Protein AF-A0A4S2HD80-F1 (afdb_monomer_lite)

Secondary structure (DSSP, 8-state):
-----PPEEEEE-TTT--EEEEEPPHHHHTT-TT-EEEE-TTT--EEEEEEETTTTEEEEEE--------------

pLDDT: mean 77.06, std 15.33, range [39.91, 91.75]

Sequence (76 aa):
MAEDKRKRYEIVCPYCGKVQYACKSMLHEMGYNEAGHGTCIECKGFMKLIYNPESDTMTAEEWETVKPDRKGGLFG

Structure (mmCIF, N/CA/C/O backbone):
data_AF-A0A4S2HD80-F1
#
_entry.id   AF-A0A4S2HD80-F1
#
loop_
_atom_site.group_PDB
_atom_site.id
_atom_site.type_symbol
_atom_site.label_atom_id
_atom_site.label_alt_id
_atom_site.label_comp_id
_atom_site.label_asym_id
_atom_site.label_entity_id
_atom_site.label_seq_id
_atom_site.pdbx_PDB_ins_code
_atom_site.Cartn_x
_atom_site.Cartn_y
_atom_site.Cartn_z
_atom_site.occupancy
_atom_site.B_iso_or_equiv
_atom_site.auth_seq_id
_atom_site.auth_comp_id
_atom_site.auth_asym_id
_atom_site.auth_atom_id
_atom_site.pdbx_PDB_model_num
ATOM 1 N N . MET A 1 1 ? -15.413 -0.160 -19.044 1.00 45.34 1 MET A N 1
ATOM 2 C CA . MET A 1 1 ? -14.899 0.109 -17.686 1.00 45.34 1 MET A CA 1
ATOM 3 C C . MET A 1 1 ? -13.557 -0.590 -17.621 1.00 45.34 1 MET A C 1
ATOM 5 O O . MET A 1 1 ? -13.532 -1.790 -17.847 1.00 45.34 1 MET A O 1
ATOM 9 N N . ALA A 1 2 ? -12.448 0.144 -17.540 1.00 50.34 2 ALA A N 1
ATOM 10 C CA . ALA A 1 2 ? -11.128 -0.481 -17.569 1.00 50.34 2 ALA A CA 1
ATOM 11 C C . ALA A 1 2 ? -10.898 -1.151 -16.212 1.00 50.34 2 ALA A C 1
ATOM 13 O O . ALA A 1 2 ? -10.741 -0.460 -15.215 1.00 50.34 2 ALA A O 1
ATOM 14 N N . GLU A 1 3 ? -10.962 -2.480 -16.162 1.00 55.50 3 GLU A N 1
ATOM 15 C CA . GLU A 1 3 ? -10.583 -3.231 -14.969 1.00 55.50 3 GLU A CA 1
ATOM 16 C C . GLU A 1 3 ? -9.115 -2.932 -14.657 1.00 55.50 3 GLU A C 1
ATOM 18 O O . GLU A 1 3 ? -8.226 -3.210 -15.467 1.00 55.50 3 GLU A O 1
ATOM 23 N N . ASP A 1 4 ? -8.852 -2.335 -13.496 1.00 58.62 4 ASP A N 1
ATOM 24 C CA . ASP A 1 4 ? -7.502 -2.047 -13.035 1.00 58.62 4 ASP A CA 1
ATOM 25 C C . ASP A 1 4 ? -6.787 -3.369 -12.712 1.00 58.62 4 ASP A C 1
ATOM 27 O O . ASP A 1 4 ? -6.750 -3.816 -11.567 1.00 58.62 4 ASP A O 1
ATOM 31 N N . LYS A 1 5 ? -6.179 -4.010 -13.717 1.00 63.56 5 LYS A N 1
ATOM 32 C CA . LYS A 1 5 ? -5.402 -5.262 -13.573 1.00 63.56 5 LYS A CA 1
ATOM 33 C C . LYS A 1 5 ? -4.085 -5.087 -12.799 1.00 63.56 5 LYS A C 1
ATOM 35 O O . LYS A 1 5 ? -3.204 -5.943 -12.861 1.00 63.56 5 LYS A O 1
ATOM 40 N N . ARG A 1 6 ? -3.899 -3.958 -12.111 1.00 70.19 6 ARG A N 1
ATOM 41 C CA . ARG A 1 6 ? -2.666 -3.655 -11.384 1.00 70.19 6 ARG A CA 1
ATOM 42 C C . ARG A 1 6 ? -2.582 -4.534 -10.145 1.00 70.19 6 ARG A C 1
ATOM 44 O O . ARG A 1 6 ? -3.526 -4.598 -9.359 1.00 70.19 6 ARG A O 1
ATOM 51 N N . LYS A 1 7 ? -1.439 -5.205 -9.978 1.00 78.00 7 LYS A N 1
ATOM 52 C CA . LYS A 1 7 ? -1.172 -6.049 -8.813 1.00 78.00 7 LYS A CA 1
ATOM 53 C C . LYS A 1 7 ? -1.242 -5.187 -7.553 1.00 78.00 7 LYS A C 1
ATOM 55 O O . LYS A 1 7 ? -0.545 -4.175 -7.444 1.00 78.00 7 LYS A O 1
ATOM 60 N N . ARG A 1 8 ? -2.140 -5.573 -6.650 1.00 84.69 8 ARG A N 1
ATOM 61 C CA . ARG A 1 8 ? -2.337 -4.934 -5.353 1.00 84.69 8 ARG A CA 1
ATOM 62 C C . ARG A 1 8 ? -1.498 -5.683 -4.332 1.00 84.69 8 ARG A C 1
ATOM 64 O O . ARG A 1 8 ? -1.609 -6.899 -4.225 1.00 84.69 8 ARG A O 1
ATOM 71 N N . TYR A 1 9 ? -0.671 -4.947 -3.616 1.00 87.75 9 TYR A N 1
ATOM 72 C CA . TYR A 1 9 ? 0.169 -5.453 -2.550 1.00 87.75 9 TYR A CA 1
ATOM 73 C C . TYR A 1 9 ? -0.482 -5.115 -1.219 1.00 87.75 9 TYR A C 1
ATOM 75 O O . TYR A 1 9 ? -0.923 -3.983 -1.007 1.00 87.75 9 TYR A O 1
ATOM 83 N N . GLU A 1 10 ? -0.581 -6.110 -0.351 1.00 90.56 10 GLU A N 1
ATOM 84 C CA . GLU A 1 10 ? -1.053 -5.918 1.011 1.00 90.56 10 GLU A CA 1
ATOM 85 C C . GLU A 1 10 ? 0.030 -5.209 1.824 1.00 90.56 10 GLU A C 1
ATOM 87 O O . GLU A 1 10 ? 1.182 -5.630 1.825 1.00 90.56 10 GLU A O 1
ATOM 92 N N . ILE A 1 11 ? -0.343 -4.123 2.492 1.00 90.81 11 ILE A N 1
ATOM 93 C CA . ILE A 1 11 ? 0.514 -3.362 3.395 1.00 90.81 11 ILE A CA 1
ATOM 94 C C . ILE A 1 11 ? -0.232 -3.168 4.714 1.00 90.81 11 ILE A C 1
ATOM 96 O O . ILE A 1 11 ? -1.457 -3.028 4.743 1.00 90.81 11 ILE A O 1
ATOM 100 N N . VAL A 1 12 ? 0.505 -3.104 5.815 1.00 91.75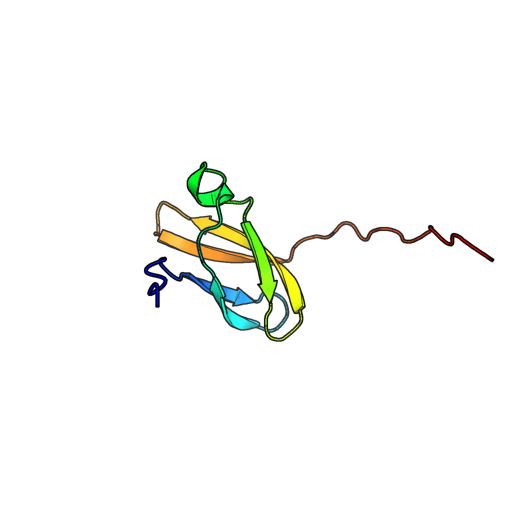 12 VAL A N 1
ATOM 101 C CA . VAL A 1 12 ? -0.061 -2.771 7.124 1.00 91.75 12 VAL A CA 1
ATOM 102 C C . VAL A 1 12 ? 0.309 -1.338 7.450 1.00 91.75 12 VAL A C 1
ATOM 104 O O . VAL A 1 12 ? 1.482 -0.984 7.417 1.00 91.75 12 VAL A O 1
ATOM 107 N N . CYS A 1 13 ? -0.684 -0.502 7.745 1.00 90.25 13 CYS A N 1
ATOM 108 C CA . CYS A 1 13 ? -0.431 0.877 8.129 1.00 90.25 13 CYS A CA 1
ATOM 109 C C . CYS A 1 13 ? 0.372 0.918 9.443 1.00 90.25 13 CYS A C 1
ATOM 111 O O . CYS A 1 13 ? -0.126 0.415 10.455 1.00 90.25 13 CYS A O 1
ATOM 113 N N . PRO A 1 14 ? 1.551 1.566 9.474 1.00 87.62 14 PRO A N 1
ATOM 114 C CA . PRO A 1 14 ? 2.385 1.636 10.675 1.00 87.62 14 PRO A CA 1
ATOM 115 C C . PRO A 1 14 ? 1.745 2.473 11.796 1.00 87.62 14 PRO A C 1
ATOM 117 O O . PRO A 1 14 ? 2.074 2.293 12.962 1.00 87.62 14 PRO A O 1
ATOM 120 N N . TYR A 1 15 ? 0.788 3.349 11.469 1.00 87.50 15 TYR A N 1
ATOM 121 C CA . TYR A 1 15 ? 0.135 4.231 12.442 1.00 87.50 15 TYR A CA 1
ATOM 122 C C . TYR A 1 15 ? -1.052 3.589 13.161 1.00 87.50 15 TYR A C 1
ATOM 124 O O . TYR A 1 15 ? -1.227 3.771 14.361 1.00 87.50 15 TYR A O 1
ATOM 132 N N . CYS A 1 16 ? -1.925 2.899 12.421 1.00 89.88 16 CYS A N 1
ATOM 133 C CA . CYS A 1 16 ? -3.173 2.354 12.967 1.00 89.88 16 CYS A CA 1
ATOM 134 C C . CYS A 1 16 ? -3.239 0.823 12.952 1.00 89.88 16 CYS A C 1
ATOM 136 O O . CYS A 1 16 ? -4.228 0.261 13.414 1.00 89.88 16 CYS A O 1
ATOM 138 N N . GLY A 1 17 ? -2.230 0.145 12.393 1.00 88.69 17 GLY A N 1
ATOM 139 C CA . GLY A 1 17 ? -2.184 -1.315 12.292 1.00 88.69 17 GLY A CA 1
ATOM 140 C C . GLY A 1 17 ? -3.222 -1.913 11.339 1.00 88.69 17 GLY A C 1
ATOM 141 O O . GLY A 1 17 ? -3.413 -3.126 11.317 1.00 88.69 17 GLY A O 1
ATOM 142 N N . LYS A 1 18 ? -3.929 -1.085 10.559 1.00 90.81 18 LYS A N 1
ATOM 143 C CA . LYS A 1 18 ? -4.933 -1.556 9.601 1.00 90.81 18 LYS A CA 1
ATOM 144 C C . LYS A 1 18 ? -4.267 -2.069 8.333 1.00 90.81 18 LYS A C 1
ATOM 146 O O . LYS A 1 18 ? -3.401 -1.406 7.762 1.00 90.81 18 LYS A O 1
ATOM 151 N N . VAL A 1 19 ? -4.723 -3.232 7.884 1.00 90.88 19 VAL A N 1
ATOM 152 C CA . VAL A 1 19 ? -4.341 -3.817 6.600 1.00 90.88 19 VAL A CA 1
ATOM 153 C C . VAL A 1 19 ? -5.015 -3.035 5.477 1.00 90.88 19 VAL A C 1
ATOM 155 O O . VAL A 1 19 ? -6.215 -2.761 5.526 1.00 90.88 19 VAL A O 1
ATOM 158 N N . GLN A 1 20 ? -4.245 -2.666 4.463 1.00 89.69 20 GLN A N 1
ATOM 159 C CA . GLN A 1 20 ? -4.728 -1.973 3.280 1.00 89.69 20 GLN A CA 1
ATOM 160 C C . GLN A 1 20 ? -3.955 -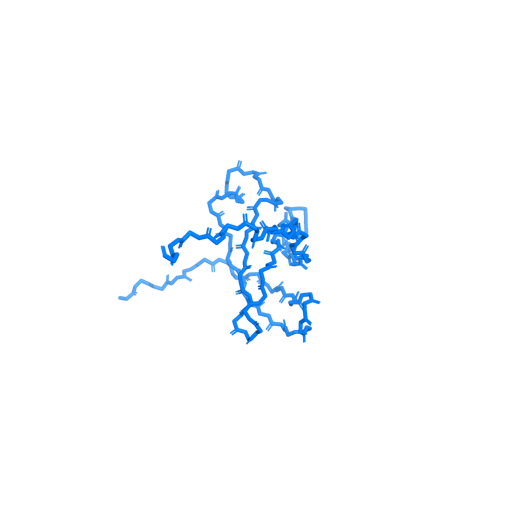2.428 2.044 1.00 89.69 20 GLN A C 1
ATOM 162 O O . GLN A 1 20 ? -2.910 -3.061 2.140 1.00 89.69 20 GLN A O 1
ATOM 167 N N . TYR A 1 21 ? -4.465 -2.094 0.863 1.00 87.88 21 TYR A N 1
ATOM 168 C CA . TYR A 1 21 ? -3.866 -2.516 -0.397 1.00 87.88 21 TYR A CA 1
ATOM 169 C C . TYR A 1 21 ? -3.287 -1.317 -1.141 1.00 87.88 21 TYR A C 1
ATOM 171 O O . TYR A 1 21 ? -3.985 -0.327 -1.367 1.00 87.88 21 TYR A O 1
ATOM 179 N N . ALA A 1 22 ? -2.023 -1.415 -1.545 1.00 84.81 22 ALA A N 1
ATOM 180 C CA . ALA A 1 22 ? -1.334 -0.419 -2.354 1.00 84.81 22 ALA A CA 1
ATOM 181 C C . ALA A 1 22 ? -0.949 -0.987 -3.724 1.00 84.81 22 ALA A C 1
ATOM 183 O O . ALA A 1 22 ? -0.727 -2.183 -3.893 1.00 84.81 22 ALA A O 1
ATOM 184 N N . CYS A 1 23 ? -0.889 -0.120 -4.730 1.00 84.88 23 CYS A N 1
ATOM 185 C CA . CYS A 1 23 ? -0.381 -0.476 -6.053 1.00 84.88 23 CYS A CA 1
ATOM 186 C C . CYS A 1 23 ? 1.068 -0.006 -6.195 1.00 84.88 23 CYS A C 1
ATOM 188 O O . CYS A 1 23 ? 1.501 0.918 -5.507 1.00 84.88 23 CYS A O 1
ATOM 190 N N . LYS A 1 24 ? 1.804 -0.599 -7.140 1.00 80.62 24 LYS A N 1
ATOM 191 C CA . LYS A 1 24 ? 3.090 -0.040 -7.564 1.00 80.62 24 LYS A CA 1
ATOM 192 C C . LYS A 1 24 ? 2.888 1.374 -8.114 1.00 80.62 24 LYS A C 1
ATOM 194 O O . LYS A 1 24 ? 2.040 1.590 -8.979 1.00 80.62 24 LYS A O 1
ATOM 199 N N . SER A 1 25 ? 3.665 2.316 -7.596 1.00 74.81 25 SER A N 1
ATOM 200 C CA . SER A 1 25 ? 3.791 3.662 -8.151 1.00 74.81 25 SER A CA 1
ATOM 201 C C . SER A 1 25 ? 4.764 3.647 -9.329 1.00 74.81 25 SER A C 1
ATOM 203 O O . SER A 1 25 ? 5.604 2.753 -9.416 1.00 74.81 25 SER A O 1
ATOM 205 N N . MET A 1 26 ? 4.728 4.684 -10.172 1.00 76.25 26 MET A N 1
ATOM 206 C CA . MET A 1 26 ? 5.703 4.863 -11.263 1.00 76.25 26 MET A CA 1
ATOM 207 C C . MET A 1 26 ? 7.159 4.775 -10.775 1.00 76.25 26 MET A C 1
ATOM 209 O O . MET A 1 26 ? 8.018 4.261 -11.477 1.00 76.25 26 MET A O 1
ATOM 213 N N . LEU A 1 27 ? 7.429 5.219 -9.543 1.00 77.00 27 LEU A N 1
ATOM 214 C CA . LEU A 1 27 ? 8.748 5.141 -8.906 1.00 77.00 27 LEU A CA 1
ATOM 215 C C . LEU A 1 27 ? 9.219 3.691 -8.707 1.00 77.00 27 LEU A C 1
ATOM 217 O O . LEU A 1 27 ? 10.375 3.388 -8.990 1.00 77.00 27 LEU A O 1
ATOM 221 N N . HIS A 1 28 ? 8.319 2.780 -8.322 1.00 78.00 28 HIS A N 1
ATOM 222 C CA . HIS A 1 28 ? 8.634 1.352 -8.226 1.00 78.00 28 HIS A CA 1
ATOM 223 C C . HIS A 1 28 ? 8.919 0.749 -9.610 1.00 78.00 28 HIS A C 1
ATOM 225 O O . HIS A 1 28 ? 9.788 -0.106 -9.737 1.00 78.00 28 HIS A O 1
ATOM 231 N N . GLU A 1 29 ? 8.223 1.206 -10.658 1.00 76.19 29 GLU A N 1
ATOM 232 C CA . GLU A 1 29 ? 8.477 0.765 -12.039 1.00 76.19 29 GLU A CA 1
ATOM 233 C C . GLU A 1 29 ? 9.817 1.287 -12.585 1.00 76.19 29 GLU A C 1
ATOM 235 O O . GLU A 1 29 ? 10.454 0.615 -13.391 1.00 76.19 29 GLU A O 1
ATOM 240 N N . MET A 1 30 ? 10.285 2.442 -12.103 1.00 77.75 30 MET A N 1
ATOM 241 C CA . MET A 1 30 ? 11.598 3.016 -12.430 1.00 77.75 30 MET A CA 1
ATOM 242 C C . MET A 1 30 ? 12.757 2.414 -11.611 1.00 77.75 30 MET A C 1
ATOM 244 O O . MET A 1 30 ? 13.893 2.859 -11.753 1.00 77.75 30 MET A O 1
ATOM 248 N N . GLY A 1 31 ? 12.491 1.422 -10.753 1.00 77.81 31 GLY A N 1
ATOM 249 C CA . GLY A 1 31 ? 13.498 0.764 -9.910 1.00 77.81 31 GLY A CA 1
ATOM 250 C C . GLY A 1 31 ? 13.724 1.419 -8.544 1.00 77.81 31 GLY A C 1
ATOM 251 O O . GLY A 1 31 ? 14.516 0.916 -7.749 1.00 77.81 31 GLY A O 1
ATOM 252 N N . TYR A 1 32 ? 13.005 2.497 -8.221 1.00 80.31 32 TYR A N 1
ATOM 253 C CA . TYR A 1 32 ? 13.043 3.125 -6.900 1.00 80.31 32 TYR A CA 1
ATOM 254 C C . TYR A 1 32 ? 12.052 2.454 -5.953 1.00 80.31 32 TYR A C 1
ATOM 256 O O . TYR A 1 32 ? 10.986 2.984 -5.639 1.00 80.31 32 TYR A O 1
ATOM 264 N N . ASN A 1 33 ? 12.448 1.276 -5.487 1.00 83.19 33 ASN A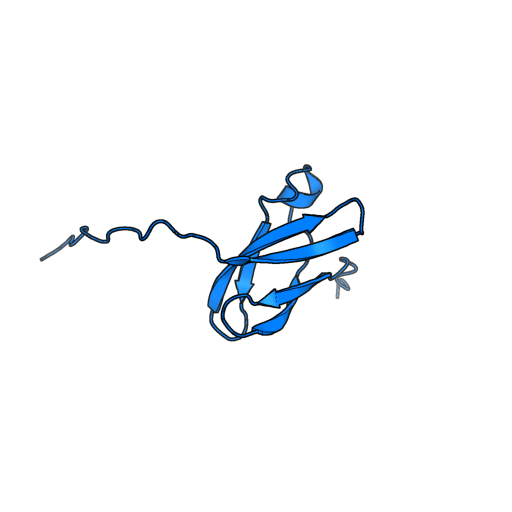 N 1
ATOM 265 C CA . ASN A 1 33 ? 11.711 0.419 -4.563 1.00 83.19 33 ASN A CA 1
ATOM 266 C C . ASN A 1 33 ? 11.279 1.112 -3.264 1.00 83.19 33 ASN A C 1
ATOM 268 O O . ASN A 1 33 ? 10.222 0.803 -2.733 1.00 83.19 33 ASN A O 1
ATOM 272 N N . GLU A 1 34 ? 12.065 2.063 -2.770 1.00 80.44 34 GLU A N 1
ATOM 273 C CA . GLU A 1 34 ? 11.814 2.750 -1.500 1.00 80.44 34 GLU A CA 1
ATOM 274 C C . GLU A 1 34 ? 11.163 4.129 -1.664 1.00 80.44 34 GLU A C 1
ATOM 276 O O . GLU A 1 34 ? 10.842 4.783 -0.678 1.00 80.44 34 GLU A O 1
ATOM 281 N N . ALA A 1 35 ? 10.988 4.616 -2.892 1.00 78.44 35 ALA A N 1
ATOM 282 C CA . ALA A 1 35 ? 10.427 5.946 -3.134 1.00 78.44 35 ALA A CA 1
ATOM 283 C C . ALA A 1 35 ? 8.894 5.923 -3.238 1.00 78.44 35 ALA A C 1
ATOM 285 O O . ALA A 1 35 ? 8.281 6.856 -3.753 1.00 78.44 35 ALA A O 1
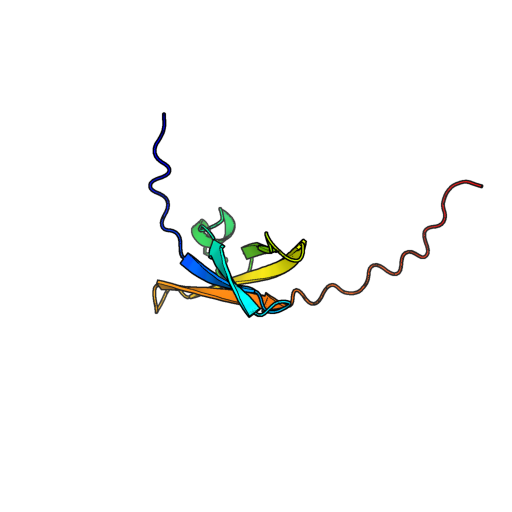ATOM 286 N N . GLY A 1 36 ? 8.244 4.847 -2.801 1.00 81.44 36 GLY A N 1
ATOM 287 C CA . GLY A 1 36 ? 6.799 4.794 -2.743 1.00 81.44 36 GLY A CA 1
ATOM 288 C C . GLY A 1 36 ? 6.264 5.697 -1.633 1.00 81.44 36 GLY A C 1
ATOM 289 O O . GLY A 1 36 ? 6.783 5.728 -0.520 1.00 81.44 36 GLY A O 1
ATOM 290 N N . HIS A 1 37 ? 5.182 6.411 -1.922 1.00 85.56 37 HIS A N 1
ATOM 291 C CA . HIS A 1 37 ? 4.464 7.220 -0.941 1.00 85.56 37 HIS A CA 1
ATOM 292 C C . HIS A 1 37 ? 3.020 6.740 -0.909 1.00 85.56 37 HIS A C 1
ATOM 294 O O . HIS A 1 37 ? 2.409 6.528 -1.960 1.00 85.56 37 HIS A O 1
ATOM 300 N N . GLY A 1 38 ? 2.475 6.574 0.288 1.00 83.69 38 GLY A N 1
ATOM 301 C CA . GLY A 1 38 ? 1.100 6.163 0.503 1.00 83.69 38 GLY A CA 1
ATOM 302 C C . GLY A 1 38 ? 0.446 7.002 1.585 1.00 83.69 38 GLY A C 1
ATOM 303 O O . GLY A 1 38 ? 1.100 7.501 2.497 1.00 83.69 38 GLY A O 1
ATOM 304 N N . THR A 1 39 ? -0.871 7.130 1.508 1.00 87.00 39 THR A N 1
ATOM 305 C CA . THR A 1 39 ? -1.672 7.686 2.598 1.00 87.00 39 THR A CA 1
ATOM 306 C C . THR A 1 39 ? -2.613 6.603 3.095 1.00 87.00 39 THR A C 1
ATOM 308 O O . THR A 1 39 ? -3.243 5.898 2.303 1.00 87.00 39 THR A O 1
ATOM 311 N N . CYS A 1 40 ? -2.688 6.426 4.411 1.00 88.31 40 CYS A N 1
ATOM 312 C CA . CYS A 1 40 ? -3.624 5.483 4.999 1.00 88.31 40 CYS A CA 1
ATOM 313 C C . CYS A 1 40 ? -5.064 5.943 4.757 1.00 88.31 40 CYS A C 1
ATOM 315 O O . CYS A 1 40 ? -5.402 7.099 5.001 1.00 88.31 40 CYS A O 1
ATOM 317 N N . ILE A 1 41 ? -5.924 5.034 4.302 1.00 86.44 41 ILE A N 1
ATOM 318 C CA . ILE A 1 41 ? -7.331 5.347 4.014 1.00 86.44 41 ILE A CA 1
ATOM 319 C C . ILE A 1 41 ? -8.110 5.603 5.317 1.00 86.44 41 ILE A C 1
ATOM 321 O O . ILE A 1 41 ? -9.008 6.440 5.339 1.00 86.44 41 ILE A O 1
ATOM 325 N N . GLU A 1 42 ? -7.730 4.928 6.406 1.00 88.06 42 GLU A N 1
ATOM 326 C CA . GLU A 1 42 ? -8.396 5.030 7.711 1.00 88.06 42 GLU A CA 1
ATOM 327 C C . GLU A 1 42 ? -7.908 6.248 8.507 1.00 88.06 42 GLU A C 1
ATOM 329 O O . GLU A 1 42 ? -8.685 7.146 8.821 1.00 88.06 42 GLU A O 1
ATOM 334 N N . CYS A 1 43 ? -6.609 6.311 8.829 1.00 87.81 43 CYS A N 1
ATOM 335 C CA . CYS A 1 43 ? -6.072 7.353 9.713 1.00 87.81 43 CYS A CA 1
ATOM 336 C C . CYS A 1 43 ? -5.513 8.577 8.977 1.00 87.81 43 CYS A C 1
ATOM 338 O O . CYS A 1 43 ? -5.127 9.546 9.625 1.00 87.81 43 CYS A O 1
ATOM 340 N N . LYS A 1 44 ? -5.438 8.542 7.638 1.00 85.56 44 LYS A N 1
ATOM 341 C CA . LYS A 1 44 ? -4.806 9.585 6.807 1.00 85.56 44 LYS A CA 1
ATOM 342 C C . LYS A 1 44 ? -3.325 9.843 7.122 1.00 85.56 44 LYS A C 1
ATOM 344 O O . LYS A 1 44 ? -2.784 10.866 6.712 1.00 85.56 44 LYS A O 1
ATOM 349 N N . GLY A 1 45 ? -2.663 8.908 7.808 1.00 85.06 45 GLY A N 1
ATOM 350 C CA . GLY A 1 45 ? -1.222 8.940 8.050 1.00 85.06 45 GLY A CA 1
AT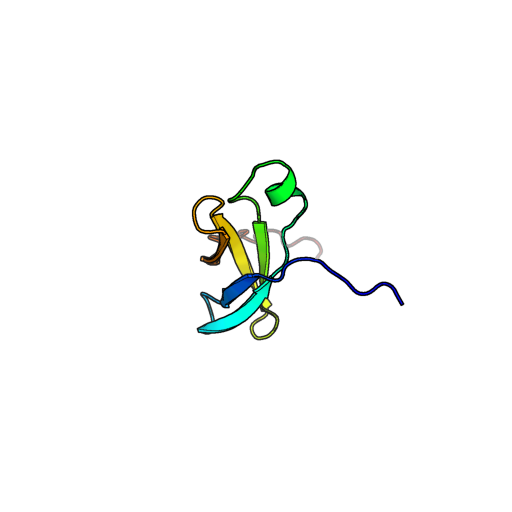OM 351 C C . GLY A 1 45 ? -0.436 8.818 6.745 1.00 85.06 45 GLY A C 1
ATOM 352 O O . GLY A 1 45 ? -0.799 8.026 5.871 1.00 85.06 45 GLY A O 1
ATOM 353 N N . PHE A 1 46 ? 0.616 9.621 6.608 1.00 86.94 46 PHE A N 1
ATOM 354 C CA . PHE A 1 46 ? 1.536 9.575 5.474 1.00 86.94 46 PHE A CA 1
ATOM 355 C C . PHE A 1 46 ? 2.589 8.504 5.722 1.00 86.94 46 PHE A C 1
ATOM 357 O O . PHE A 1 46 ? 3.295 8.573 6.712 1.00 86.94 46 PHE A O 1
ATOM 364 N N . MET A 1 47 ? 2.713 7.525 4.840 1.00 88.31 47 MET A N 1
ATOM 365 C CA . MET A 1 47 ? 3.643 6.409 5.010 1.00 88.31 47 MET A CA 1
ATOM 366 C C . MET A 1 47 ? 4.509 6.223 3.774 1.00 88.31 47 MET A C 1
ATOM 368 O O . MET A 1 47 ? 4.094 6.502 2.644 1.00 88.31 47 MET A O 1
ATOM 372 N N . LYS A 1 48 ? 5.719 5.731 4.007 1.00 89.31 48 LYS A N 1
ATOM 373 C CA . LYS A 1 48 ? 6.644 5.299 2.969 1.00 89.31 48 LYS A CA 1
ATOM 374 C C . LYS A 1 48 ? 6.256 3.897 2.538 1.00 89.31 48 LYS A C 1
ATOM 376 O O . LYS A 1 48 ? 6.076 3.031 3.382 1.00 89.31 48 LYS A O 1
ATOM 381 N N . LEU A 1 49 ? 6.108 3.671 1.242 1.00 88.75 49 LEU A N 1
ATOM 382 C CA . LEU A 1 49 ? 5.893 2.341 0.685 1.00 88.75 49 LEU A CA 1
ATOM 383 C C . LEU A 1 49 ? 7.225 1.827 0.154 1.00 88.75 49 LEU A C 1
ATOM 385 O O . LEU A 1 49 ? 7.860 2.487 -0.666 1.00 88.75 49 LEU A O 1
ATOM 389 N N . ILE A 1 50 ? 7.622 0.655 0.632 1.00 88.88 50 ILE A N 1
ATOM 390 C CA . ILE A 1 50 ? 8.860 -0.011 0.252 1.00 88.88 50 ILE A CA 1
ATOM 391 C C . ILE A 1 50 ? 8.486 -1.310 -0.447 1.00 88.88 50 ILE A C 1
ATOM 393 O O . ILE A 1 50 ? 7.887 -2.210 0.139 1.00 88.88 50 ILE A O 1
ATOM 397 N N . TYR A 1 51 ? 8.795 -1.392 -1.732 1.00 88.88 51 TYR A N 1
ATOM 398 C CA . TYR A 1 51 ? 8.583 -2.581 -2.537 1.00 88.88 51 TYR A CA 1
ATOM 399 C C . TYR A 1 51 ? 9.833 -3.459 -2.520 1.00 88.88 51 TYR A C 1
ATOM 401 O O . TYR A 1 51 ? 10.893 -3.030 -2.960 1.00 88.88 51 TYR A O 1
ATOM 409 N N . ASN A 1 52 ? 9.718 -4.702 -2.063 1.00 87.19 52 ASN A N 1
ATOM 410 C CA . ASN A 1 52 ? 10.809 -5.661 -2.141 1.00 87.19 52 ASN A CA 1
ATOM 411 C C . ASN A 1 52 ? 10.668 -6.515 -3.417 1.00 87.19 52 ASN A C 1
ATOM 413 O O . ASN A 1 52 ? 9.767 -7.358 -3.484 1.00 87.19 52 ASN A O 1
ATOM 417 N N . PRO A 1 53 ? 11.533 -6.332 -4.435 1.00 83.88 53 PRO A N 1
ATOM 418 C CA . PRO A 1 53 ? 11.464 -7.108 -5.667 1.00 83.88 53 PRO A CA 1
ATOM 419 C C . PRO A 1 53 ? 11.842 -8.581 -5.475 1.00 83.88 53 PRO A C 1
ATOM 421 O O . PRO A 1 53 ? 11.385 -9.401 -6.265 1.00 83.88 53 PRO A O 1
ATOM 424 N N . GLU A 1 54 ? 12.636 -8.925 -4.455 1.00 86.56 54 GLU A N 1
ATOM 425 C CA . GLU A 1 54 ? 13.086 -10.305 -4.214 1.00 86.56 54 GLU A CA 1
ATOM 426 C C . GLU A 1 54 ? 11.936 -11.205 -3.752 1.00 86.56 54 GLU A C 1
ATOM 428 O O . GLU A 1 54 ? 11.791 -12.332 -4.221 1.00 86.56 54 GLU A O 1
ATOM 433 N N . SER A 1 55 ? 11.083 -10.679 -2.872 1.00 85.62 55 SER A N 1
ATOM 434 C CA . SER A 1 55 ? 9.935 -11.402 -2.312 1.00 85.62 55 SER A CA 1
ATOM 435 C C . SER A 1 55 ? 8.602 -11.041 -2.977 1.00 85.62 55 SER A C 1
ATOM 437 O O . SER A 1 55 ? 7.579 -11.618 -2.620 1.00 85.62 55 SER A O 1
ATOM 439 N N . ASP A 1 56 ? 8.591 -10.083 -3.915 1.00 85.62 56 ASP A N 1
ATOM 440 C CA . ASP A 1 56 ? 7.381 -9.476 -4.499 1.00 85.62 56 ASP A CA 1
ATOM 441 C C . ASP A 1 56 ? 6.373 -9.047 -3.411 1.00 85.62 56 ASP A C 1
ATOM 443 O O . ASP A 1 56 ? 5.167 -9.277 -3.501 1.00 85.62 56 ASP A O 1
ATOM 447 N N . THR A 1 57 ? 6.878 -8.416 -2.349 1.00 88.12 57 THR A N 1
ATOM 448 C CA . THR A 1 57 ? 6.071 -7.885 -1.243 1.00 88.12 57 THR A CA 1
ATOM 449 C C . THR A 1 57 ? 6.201 -6.373 -1.156 1.00 88.12 57 THR A C 1
ATOM 451 O O . THR A 1 57 ? 7.155 -5.779 -1.654 1.00 88.12 57 THR A O 1
ATOM 454 N N . MET A 1 58 ? 5.215 -5.724 -0.539 1.00 88.50 58 MET A N 1
ATOM 455 C CA . MET A 1 58 ? 5.278 -4.299 -0.235 1.00 88.50 58 MET A CA 1
ATOM 456 C C . MET A 1 58 ? 5.073 -4.122 1.258 1.00 88.50 58 MET A C 1
ATOM 458 O O . MET A 1 58 ? 4.206 -4.758 1.848 1.00 88.50 58 MET A O 1
ATOM 462 N N . THR A 1 59 ? 5.872 -3.264 1.865 1.00 89.62 59 THR A N 1
ATOM 463 C CA . THR A 1 59 ? 5.743 -2.883 3.266 1.00 89.62 59 THR A CA 1
ATOM 464 C C . THR A 1 59 ? 5.514 -1.386 3.356 1.00 89.62 59 THR A C 1
ATOM 466 O O . THR A 1 59 ? 5.863 -0.628 2.448 1.00 89.62 59 THR A O 1
ATOM 469 N N . ALA A 1 60 ? 4.861 -0.962 4.432 1.00 89.38 60 ALA A N 1
ATOM 470 C CA . ALA A 1 60 ? 4.679 0.444 4.730 1.00 89.38 60 ALA A CA 1
ATOM 471 C C . ALA A 1 60 ? 5.456 0.790 5.996 1.00 89.38 60 ALA A C 1
ATOM 473 O O . ALA A 1 60 ? 5.275 0.148 7.028 1.00 89.38 60 ALA A O 1
ATOM 474 N N . GLU A 1 61 ? 6.299 1.807 5.903 1.00 88.69 61 GLU A N 1
ATOM 475 C CA . GLU A 1 61 ? 7.033 2.368 7.028 1.00 88.69 61 GLU A CA 1
ATOM 476 C C . GLU A 1 61 ? 6.520 3.764 7.365 1.00 88.69 61 GLU A C 1
ATOM 478 O O . GLU A 1 61 ? 5.947 4.467 6.524 1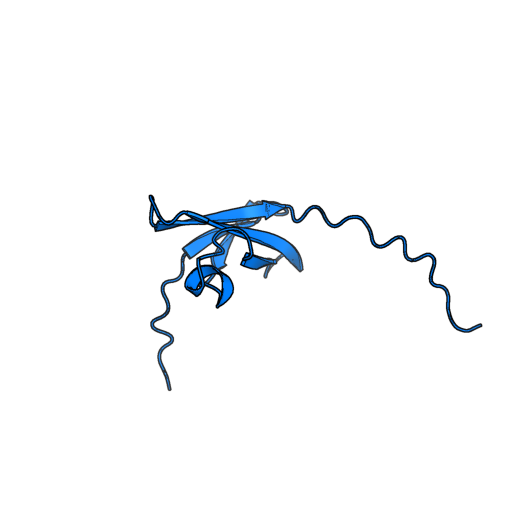.00 88.69 61 GLU A O 1
ATOM 483 N N . GLU A 1 62 ? 6.682 4.149 8.630 1.00 84.56 62 GLU A N 1
ATOM 484 C CA . GLU A 1 62 ? 6.360 5.494 9.087 1.00 84.56 62 GLU A CA 1
ATOM 485 C C . GLU A 1 62 ? 7.162 6.492 8.248 1.00 84.56 62 GLU A C 1
ATOM 487 O O . GLU A 1 62 ? 8.385 6.396 8.144 1.00 84.56 62 GLU A O 1
ATOM 492 N N . TRP A 1 63 ? 6.474 7.436 7.599 1.00 79.12 63 TRP A N 1
ATOM 493 C CA . TRP A 1 63 ? 7.199 8.510 6.945 1.00 79.12 63 TRP A CA 1
ATOM 494 C C . TRP A 1 63 ? 7.685 9.428 8.056 1.00 79.12 63 TRP A C 1
ATOM 496 O O . TRP A 1 63 ? 6.887 10.142 8.668 1.00 79.12 63 TRP A O 1
ATOM 506 N N . GLU A 1 64 ? 8.989 9.406 8.317 1.00 62.72 64 GLU A N 1
ATOM 507 C CA . GLU A 1 64 ? 9.663 10.358 9.190 1.00 62.72 64 GLU A CA 1
ATOM 508 C C . GLU A 1 64 ? 9.584 11.744 8.537 1.00 62.72 64 GLU A C 1
ATOM 510 O O . GLU A 1 64 ? 10.535 12.264 7.952 1.00 62.72 64 GLU A O 1
ATOM 515 N N . THR A 1 65 ? 8.404 12.366 8.557 1.00 55.44 65 THR A N 1
ATOM 516 C CA . THR A 1 65 ? 8.296 13.776 8.225 1.00 55.44 65 THR A CA 1
ATOM 517 C C . THR A 1 65 ? 9.070 14.498 9.309 1.00 55.44 65 THR A C 1
ATOM 519 O O . THR A 1 65 ? 8.572 14.680 10.423 1.00 55.44 65 THR A O 1
ATOM 522 N N . VAL A 1 66 ? 10.279 14.941 8.958 1.00 48.69 66 VAL A N 1
ATOM 523 C CA . VAL A 1 66 ? 10.841 16.202 9.436 1.00 48.69 66 VAL A CA 1
ATOM 524 C C . VAL A 1 66 ? 9.655 17.145 9.554 1.00 48.69 66 VAL A C 1
ATOM 526 O O . VAL A 1 66 ? 9.042 17.491 8.540 1.00 48.69 66 VAL A O 1
ATOM 529 N N . LYS A 1 67 ? 9.236 17.439 10.791 1.00 44.06 67 LYS A N 1
ATOM 530 C CA . LYS A 1 67 ? 8.113 18.340 11.040 1.00 44.06 67 LYS A CA 1
ATOM 531 C C . LYS A 1 67 ? 8.389 19.573 10.185 1.00 44.06 67 LYS A C 1
ATOM 533 O O . LYS A 1 67 ? 9.452 20.168 10.376 1.00 44.06 67 LYS A O 1
ATOM 538 N N . PRO A 1 68 ? 7.515 19.971 9.244 1.00 48.75 68 PRO A N 1
ATOM 539 C CA . PRO A 1 68 ? 7.599 21.330 8.769 1.00 48.75 68 PRO A CA 1
ATOM 540 C C . PRO A 1 68 ? 7.336 22.163 10.019 1.00 48.75 68 PRO A C 1
ATOM 542 O O . PRO A 1 68 ? 6.207 22.207 10.513 1.00 48.75 68 PRO A O 1
ATOM 545 N N . ASP A 1 69 ? 8.398 22.728 10.591 1.00 47.94 69 ASP A N 1
ATOM 546 C CA . ASP A 1 69 ? 8.307 23.822 11.537 1.00 47.94 69 ASP A CA 1
ATOM 547 C C . ASP A 1 69 ? 7.511 24.897 10.802 1.00 47.94 69 ASP A C 1
ATOM 549 O O . ASP A 1 69 ? 8.029 25.659 9.988 1.00 47.94 69 ASP A O 1
ATOM 553 N N . ARG A 1 70 ? 6.187 24.875 10.975 1.00 52.69 70 ARG A N 1
ATOM 554 C CA . ARG A 1 70 ? 5.283 25.906 10.483 1.00 52.69 70 ARG A CA 1
ATOM 555 C C . ARG A 1 70 ? 5.486 27.132 11.367 1.00 52.69 70 ARG A C 1
ATOM 557 O O . ARG A 1 70 ? 4.561 27.592 12.024 1.00 52.69 70 ARG A O 1
ATOM 564 N N . LYS A 1 71 ? 6.688 27.700 11.349 1.00 50.00 71 LYS A N 1
ATOM 565 C CA . LYS A 1 71 ? 6.920 29.103 11.668 1.00 50.00 71 LYS A CA 1
ATOM 566 C C . LYS A 1 71 ? 6.818 29.893 10.366 1.00 50.00 71 LYS A C 1
ATOM 568 O O . LYS A 1 71 ? 7.778 30.444 9.849 1.00 50.00 71 LYS A O 1
ATOM 573 N N . GLY A 1 72 ? 5.613 29.884 9.811 1.00 46.56 72 GLY A N 1
ATOM 574 C CA . GLY A 1 72 ? 5.236 30.604 8.601 1.00 46.56 72 GLY A CA 1
ATOM 575 C C . GLY A 1 72 ? 3.859 31.216 8.789 1.00 46.56 72 GLY A C 1
ATOM 576 O O . GLY A 1 72 ? 2.938 30.904 8.043 1.00 46.56 72 GLY A O 1
ATOM 577 N N . GLY A 1 73 ? 3.703 32.021 9.845 1.00 48.97 73 GLY A N 1
ATOM 578 C CA . GLY A 1 73 ? 2.593 32.959 9.942 1.00 48.97 73 GLY A CA 1
ATOM 579 C C . GLY A 1 73 ? 2.772 33.997 8.843 1.00 48.97 73 GLY A C 1
ATOM 580 O O . GLY A 1 73 ? 3.725 34.772 8.878 1.00 48.97 73 GLY A O 1
ATOM 581 N N . LEU A 1 74 ? 1.894 33.970 7.849 1.00 59.25 74 LEU A N 1
ATOM 582 C CA . LEU A 1 74 ? 1.830 34.983 6.813 1.00 59.25 74 LEU A CA 1
ATOM 583 C C . LEU A 1 74 ? 0.385 35.487 6.756 1.00 59.25 74 LEU A C 1
ATOM 585 O O . LEU A 1 74 ? -0.527 34.700 6.509 1.00 59.25 74 LEU A O 1
ATOM 589 N N . PHE A 1 75 ? 0.254 36.796 6.987 1.00 44.12 75 PHE A N 1
ATOM 590 C CA . PHE A 1 75 ? -0.939 37.653 6.924 1.00 44.12 75 PHE A CA 1
ATOM 591 C C . PHE A 1 75 ? -1.775 37.781 8.208 1.00 44.12 75 PHE A C 1
ATOM 593 O O . PHE A 1 75 ? -2.836 37.177 8.359 1.00 44.12 75 PHE A O 1
ATOM 600 N N . GLY A 1 76 ? -1.276 38.637 9.108 1.00 39.91 76 GLY A N 1
ATOM 601 C CA . GLY A 1 76 ? -2.112 39.615 9.814 1.00 39.91 76 GLY A CA 1
ATOM 602 C C . GLY A 1 76 ? -2.101 40.950 9.074 1.00 39.91 76 GLY A C 1
ATOM 603 O O . GLY A 1 76 ? -1.283 41.078 8.130 1.00 39.91 76 GLY A O 1
#

Foldseek 3Di:
DDDPPFDWAWEQDPPPRDIDTDGDDVCVVVVNQFQDWDADPPPRFIWTWGQDPVVRHIYTHHDPPPPPPPPPDDDD

Radius of gyration: 15.28 Å; chains: 1; bounding box: 28×51×31 Å